Protein AF-A0A9E6C9Y9-F1 (afdb_monomer_lite)

Radius of gyration: 12.96 Å; chains: 1; bounding box: 22×22×35 Å

Sequence (63 aa):
MKMQEIRQLDDADLLEQIRNLKKKYEQLKILHKVQPLENPLELRELRRTIARLLTEKNARGLK

pLDDT: mean 88.26, std 5.33, range [65.69, 94.44]

Structure (mmCIF, N/CA/C/O backbone):
data_AF-A0A9E6C9Y9-F1
#
_entry.id   AF-A0A9E6C9Y9-F1
#
loop_
_atom_site.group_PDB
_atom_site.id
_atom_site.type_symbol
_atom_site.label_atom_id
_atom_site.label_alt_id
_atom_site.label_comp_id
_atom_site.label_asym_id
_atom_site.label_entity_id
_atom_site.label_seq_id
_atom_site.pdbx_PDB_ins_code
_atom_site.Cartn_x
_atom_site.Cartn_y
_atom_site.Cartn_z
_atom_site.occupancy
_atom_site.B_iso_or_equiv
_atom_site.auth_seq_id
_atom_site.auth_comp_id
_atom_site.auth_asym_id
_atom_site.auth_atom_id
_atom_site.pdbx_PDB_model_num
ATOM 1 N N . MET A 1 1 ? 2.057 -9.607 3.601 1.00 72.25 1 MET A N 1
ATOM 2 C CA . MET A 1 1 ? 1.582 -9.477 4.996 1.00 72.25 1 MET A CA 1
ATOM 3 C C . MET A 1 1 ? 0.158 -9.962 5.151 1.00 72.25 1 MET A C 1
ATOM 5 O O . MET A 1 1 ? -0.715 -9.584 4.356 1.00 72.25 1 MET A O 1
ATOM 9 N N . LYS A 1 2 ? -0.059 -10.805 6.160 1.00 82.19 2 LYS A N 1
ATOM 10 C CA . LYS A 1 2 ? -1.391 -11.218 6.616 1.00 82.19 2 LYS A CA 1
ATOM 11 C C . LYS A 1 2 ? -1.966 -10.142 7.540 1.00 82.19 2 LYS A C 1
ATOM 13 O O . LYS A 1 2 ? -1.231 -9.395 8.169 1.00 82.19 2 LYS A O 1
ATOM 18 N N . MET A 1 3 ? -3.292 -10.057 7.627 1.00 78.06 3 MET A N 1
ATOM 19 C CA . MET A 1 3 ? -3.950 -9.033 8.455 1.00 78.06 3 MET A CA 1
ATOM 20 C C . MET A 1 3 ? -3.639 -9.192 9.952 1.00 78.06 3 MET A C 1
ATOM 22 O O . MET A 1 3 ? -3.601 -8.211 10.680 1.00 78.06 3 MET A O 1
ATOM 26 N N . GLN A 1 4 ? -3.390 -10.424 10.402 1.00 83.19 4 GLN A N 1
ATOM 27 C CA . GLN A 1 4 ? -3.035 -10.722 11.792 1.00 83.19 4 GLN A CA 1
ATOM 28 C C . GLN A 1 4 ? -1.715 -10.058 12.208 1.00 83.19 4 GLN A C 1
ATOM 30 O O . GLN A 1 4 ? -1.654 -9.476 13.281 1.00 83.19 4 GLN A O 1
ATOM 35 N N . GLU A 1 5 ? -0.707 -10.080 11.334 1.00 82.31 5 GLU A N 1
ATOM 36 C CA . GLU A 1 5 ? 0.589 -9.420 11.559 1.00 82.31 5 GLU A CA 1
ATOM 37 C C . GLU A 1 5 ? 0.416 -7.898 11.650 1.00 82.31 5 GLU A C 1
ATOM 39 O O . GLU A 1 5 ? 0.985 -7.253 12.518 1.00 82.31 5 GLU A O 1
ATOM 44 N N . ILE A 1 6 ? -0.431 -7.327 10.786 1.00 80.50 6 ILE A N 1
ATOM 45 C CA . ILE A 1 6 ? -0.690 -5.881 10.738 1.00 80.50 6 ILE A CA 1
ATOM 46 C C . ILE A 1 6 ? -1.364 -5.385 12.025 1.00 80.50 6 ILE A C 1
ATOM 48 O O . ILE A 1 6 ? -1.070 -4.289 12.491 1.00 80.50 6 ILE A O 1
ATOM 52 N N . ARG A 1 7 ? -2.237 -6.198 12.627 1.00 82.62 7 ARG A N 1
ATOM 53 C CA . ARG A 1 7 ? -2.914 -5.858 13.887 1.00 82.62 7 ARG A CA 1
ATOM 54 C C . ARG A 1 7 ? -1.989 -5.853 15.101 1.00 82.62 7 ARG A C 1
ATOM 56 O O . ARG A 1 7 ? -2.319 -5.198 16.079 1.00 82.62 7 ARG A O 1
ATOM 63 N N . GLN A 1 8 ? -0.872 -6.574 15.045 1.00 85.44 8 GLN A N 1
ATOM 64 C CA . GLN A 1 8 ? 0.107 -6.637 16.134 1.00 85.44 8 GLN A CA 1
ATOM 65 C C . GLN A 1 8 ? 1.093 -5.461 16.125 1.00 85.44 8 GLN A C 1
ATOM 67 O O . GLN A 1 8 ? 1.868 -5.330 17.063 1.00 85.44 8 GLN A O 1
ATOM 72 N N . LEU A 1 9 ? 1.082 -4.628 15.079 1.00 83.88 9 LEU A N 1
ATOM 73 C CA . LEU A 1 9 ? 1.940 -3.448 14.989 1.00 83.88 9 LEU A CA 1
ATOM 74 C C . LEU A 1 9 ? 1.434 -2.322 15.890 1.00 83.88 9 LEU A C 1
ATOM 76 O O . LEU A 1 9 ? 0.220 -2.104 15.989 1.00 83.88 9 LEU A O 1
ATOM 80 N N . ASP A 1 10 ? 2.370 -1.553 16.438 1.00 88.25 10 ASP A N 1
ATOM 81 C CA . ASP A 1 10 ? 2.089 -0.295 17.124 1.00 88.25 10 ASP A CA 1
ATOM 82 C C . ASP A 1 10 ? 1.648 0.797 16.138 1.00 88.25 10 ASP A C 1
ATOM 84 O O . ASP A 1 10 ? 1.921 0.745 14.935 1.00 88.25 10 ASP A O 1
ATOM 88 N N . ASP A 1 11 ? 0.952 1.817 16.641 1.00 87.31 11 ASP A N 1
ATOM 89 C CA . ASP A 1 11 ? 0.406 2.900 15.810 1.00 87.31 11 ASP A CA 1
ATOM 90 C C . ASP A 1 11 ? 1.500 3.709 15.096 1.00 87.31 11 ASP A C 1
ATOM 92 O O . ASP A 1 11 ? 1.327 4.122 13.944 1.00 87.31 11 ASP A O 1
ATOM 96 N N . ALA A 1 12 ? 2.642 3.910 15.760 1.00 87.19 12 ALA A N 1
ATOM 97 C CA . ALA A 1 12 ? 3.797 4.598 15.188 1.00 87.19 12 ALA A CA 1
ATOM 98 C C . ALA A 1 12 ? 4.406 3.793 14.027 1.00 87.19 12 ALA A C 1
ATOM 100 O O . ALA A 1 12 ? 4.562 4.321 12.920 1.00 87.19 12 ALA A O 1
ATOM 101 N N . ASP A 1 13 ? 4.643 2.500 14.252 1.00 87.50 13 ASP A N 1
ATOM 102 C CA . ASP A 1 13 ? 5.202 1.582 13.258 1.00 87.50 13 ASP A CA 1
ATOM 103 C C . ASP A 1 13 ? 4.271 1.414 12.055 1.00 87.50 13 ASP A C 1
ATOM 105 O O . ASP A 1 13 ? 4.716 1.383 10.904 1.00 87.50 13 ASP A O 1
ATOM 109 N N . LEU A 1 14 ? 2.957 1.364 12.296 1.00 88.06 14 LEU A N 1
ATOM 110 C CA . LEU A 1 14 ? 1.942 1.305 11.248 1.00 88.06 14 LEU A CA 1
ATOM 111 C C . LEU A 1 14 ? 2.034 2.525 10.319 1.00 88.06 14 LEU A C 1
ATOM 113 O O . LEU A 1 14 ? 2.041 2.384 9.090 1.00 88.06 14 LEU A O 1
ATOM 117 N N . LEU A 1 15 ? 2.125 3.732 10.885 1.00 88.62 15 LEU A N 1
ATOM 118 C CA . LEU A 1 15 ? 2.241 4.971 10.112 1.00 88.62 15 LEU A CA 1
ATOM 119 C C . LEU A 1 15 ? 3.566 5.052 9.349 1.00 88.62 15 LEU A C 1
ATOM 121 O O . LEU A 1 15 ? 3.581 5.497 8.193 1.00 88.62 15 LEU A O 1
ATOM 125 N N . GLU A 1 16 ? 4.662 4.610 9.959 1.00 92.00 16 GLU A N 1
ATOM 126 C CA . GLU A 1 16 ? 5.972 4.583 9.317 1.00 92.00 16 GLU A CA 1
ATOM 127 C C . GLU A 1 16 ? 6.001 3.599 8.139 1.00 92.00 16 GLU A C 1
ATOM 129 O O . GLU A 1 16 ? 6.385 3.970 7.023 1.00 92.00 16 GLU A O 1
ATOM 134 N N . GLN A 1 17 ? 5.488 2.380 8.327 1.00 90.44 17 GLN A N 1
ATOM 135 C CA . GLN A 1 17 ? 5.390 1.386 7.258 1.00 90.44 17 GLN A CA 1
ATOM 136 C C . GLN A 1 17 ? 4.534 1.876 6.089 1.00 90.44 17 GLN A C 1
ATOM 138 O O . GLN A 1 17 ? 4.913 1.683 4.931 1.00 90.44 17 GLN A O 1
ATOM 143 N N . ILE A 1 18 ? 3.413 2.558 6.355 1.00 91.19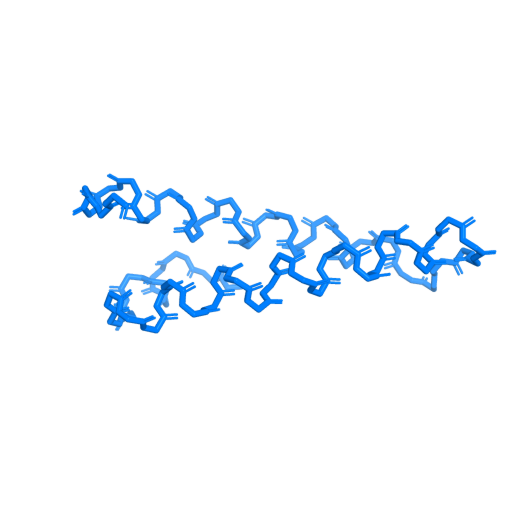 18 ILE A N 1
ATOM 144 C CA . ILE A 1 18 ? 2.583 3.153 5.297 1.00 91.19 18 ILE A CA 1
ATOM 145 C C . ILE A 1 18 ? 3.398 4.154 4.471 1.00 91.19 18 ILE A C 1
ATOM 147 O O . ILE A 1 18 ? 3.323 4.133 3.238 1.00 91.19 18 ILE A O 1
ATOM 151 N N . ARG A 1 19 ? 4.177 5.028 5.119 1.00 93.00 19 ARG A N 1
ATOM 152 C CA . ARG A 1 19 ? 5.016 6.021 4.426 1.00 93.00 19 ARG A CA 1
ATOM 153 C C . ARG A 1 19 ? 6.104 5.345 3.596 1.00 93.00 19 ARG A C 1
ATOM 155 O O . ARG A 1 19 ? 6.260 5.678 2.420 1.00 93.00 19 ARG A O 1
ATOM 162 N N . ASN A 1 20 ? 6.805 4.376 4.175 1.00 93.88 20 ASN A N 1
ATOM 163 C CA . ASN A 1 20 ? 7.900 3.666 3.515 1.00 93.88 20 ASN A CA 1
ATOM 164 C C . ASN A 1 20 ? 7.404 2.867 2.302 1.00 93.88 20 ASN A C 1
ATOM 166 O O . ASN A 1 20 ? 7.962 2.977 1.208 1.00 93.88 20 ASN A O 1
ATOM 170 N N . LEU A 1 21 ? 6.299 2.132 2.450 1.00 92.81 21 LEU A N 1
ATOM 171 C CA . LEU A 1 21 ? 5.722 1.348 1.358 1.00 92.81 21 LEU A CA 1
ATOM 172 C C . LEU A 1 21 ? 5.121 2.223 0.256 1.00 92.81 21 LEU A C 1
ATOM 174 O O . LEU A 1 21 ? 5.243 1.867 -0.915 1.00 92.81 21 LEU A O 1
ATOM 178 N N . LYS A 1 22 ? 4.524 3.378 0.584 1.00 93.38 22 LYS A N 1
ATOM 179 C CA . LYS A 1 22 ? 4.068 4.340 -0.433 1.00 93.38 22 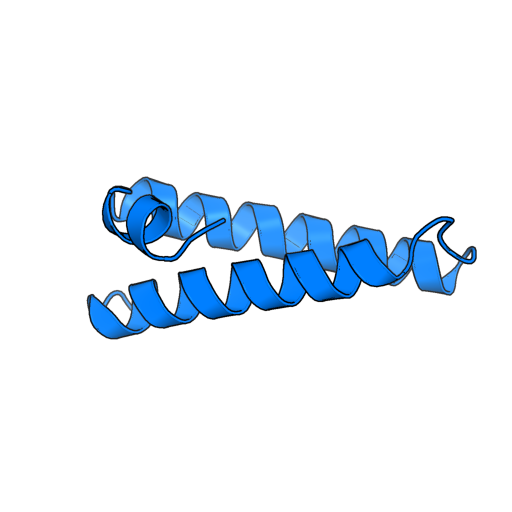LYS A CA 1
ATOM 180 C C . LYS A 1 22 ? 5.228 4.879 -1.268 1.00 93.38 22 LYS A C 1
ATOM 182 O O . LYS A 1 22 ? 5.136 4.852 -2.491 1.00 93.38 22 LYS A O 1
ATOM 187 N N . LYS A 1 23 ? 6.332 5.289 -0.633 1.00 94.44 23 LYS A N 1
ATOM 188 C CA . LYS A 1 23 ? 7.538 5.736 -1.354 1.00 94.44 23 LYS A CA 1
ATOM 189 C C . LYS A 1 23 ? 8.086 4.635 -2.261 1.00 94.44 23 LYS A C 1
ATOM 191 O O . LYS A 1 23 ? 8.335 4.878 -3.440 1.00 94.44 23 LYS A O 1
ATOM 196 N N . LYS A 1 24 ? 8.193 3.406 -1.742 1.00 92.69 24 LYS A N 1
ATOM 197 C CA . LYS A 1 24 ? 8.633 2.241 -2.523 1.00 92.69 24 LYS A CA 1
ATOM 198 C C . LYS A 1 24 ? 7.706 1.966 -3.714 1.00 92.69 24 LYS A C 1
ATOM 200 O O . LYS A 1 24 ? 8.186 1.682 -4.807 1.00 92.69 24 LYS A O 1
ATOM 205 N N . TYR A 1 25 ? 6.389 2.085 -3.529 1.00 93.25 25 TYR A N 1
ATOM 206 C CA . TYR A 1 25 ? 5.413 1.922 -4.609 1.00 93.25 25 TYR A CA 1
ATOM 207 C C . TYR A 1 25 ? 5.616 2.945 -5.727 1.00 93.25 25 TYR A C 1
ATOM 209 O O . TYR A 1 25 ? 5.600 2.585 -6.901 1.00 93.25 25 TYR A O 1
ATOM 217 N N . GLU A 1 26 ? 5.796 4.217 -5.371 1.00 93.12 26 GLU A N 1
ATOM 218 C CA . GLU A 1 26 ? 5.991 5.293 -6.343 1.00 93.12 26 GLU A CA 1
ATOM 219 C C . GLU A 1 26 ? 7.289 5.117 -7.127 1.00 93.12 26 GLU A C 1
ATOM 221 O O . GLU A 1 26 ? 7.267 5.197 -8.354 1.00 93.12 26 GLU A O 1
ATOM 226 N N . GLN A 1 27 ? 8.385 4.781 -6.443 1.00 91.38 27 GLN A N 1
ATOM 227 C CA . GLN A 1 27 ? 9.665 4.479 -7.085 1.00 91.38 27 GLN A CA 1
ATOM 228 C C . GLN A 1 27 ? 9.541 3.314 -8.072 1.00 91.38 27 GLN A C 1
ATOM 230 O O . GLN A 1 27 ? 9.929 3.453 -9.229 1.00 91.38 27 GLN A O 1
ATOM 235 N N . LEU A 1 28 ? 8.931 2.197 -7.659 1.00 90.75 28 LEU A N 1
ATOM 236 C CA . LEU A 1 28 ? 8.727 1.039 -8.535 1.00 90.75 28 LEU A CA 1
ATOM 237 C C . LEU A 1 28 ? 7.794 1.352 -9.708 1.00 90.75 28 LEU A C 1
ATOM 239 O O . LEU A 1 28 ? 7.999 0.851 -10.808 1.00 90.75 28 LEU A O 1
ATOM 243 N N . LYS A 1 29 ? 6.780 2.198 -9.506 1.00 91.00 29 LYS A N 1
ATOM 244 C CA . LYS A 1 29 ? 5.873 2.630 -10.576 1.00 91.00 29 LYS A CA 1
ATOM 245 C C . LYS A 1 29 ? 6.593 3.494 -11.614 1.00 91.00 29 LYS A C 1
ATOM 247 O O . LYS A 1 29 ? 6.308 3.364 -12.803 1.00 91.00 29 LYS A O 1
ATOM 252 N N . ILE A 1 30 ? 7.489 4.378 -11.173 1.00 91.06 30 ILE A N 1
ATOM 253 C CA . ILE A 1 30 ? 8.329 5.187 -12.064 1.00 91.06 30 ILE A CA 1
ATOM 254 C C . ILE A 1 30 ? 9.308 4.279 -12.805 1.00 91.06 30 ILE A C 1
ATOM 256 O O . ILE A 1 30 ? 9.369 4.343 -14.029 1.00 91.06 30 ILE A O 1
ATOM 260 N N . LEU A 1 31 ? 9.994 3.384 -12.090 1.00 90.25 31 LEU A N 1
ATOM 261 C CA . LEU A 1 31 ? 10.915 2.419 -12.684 1.00 90.25 31 LEU A CA 1
ATOM 262 C C . LEU A 1 31 ? 10.215 1.577 -13.756 1.00 90.25 31 LEU A C 1
ATOM 264 O O . LEU A 1 31 ? 10.704 1.522 -14.873 1.00 90.25 31 LEU A O 1
ATOM 268 N N . HIS A 1 32 ? 9.024 1.041 -13.462 1.00 89.50 32 HIS A N 1
ATOM 269 C CA . HIS A 1 32 ? 8.219 0.261 -14.409 1.00 89.50 32 HIS A CA 1
ATOM 270 C C . HIS A 1 32 ? 7.828 1.026 -15.680 1.00 89.50 32 HIS A C 1
ATOM 272 O O . HIS A 1 32 ? 7.652 0.433 -16.741 1.00 89.50 32 HIS A O 1
ATOM 278 N N . LYS A 1 33 ? 7.645 2.348 -15.570 1.00 88.06 33 LYS A N 1
ATOM 279 C CA . LYS A 1 33 ? 7.362 3.216 -16.719 1.00 88.06 33 LYS A CA 1
ATOM 280 C C . LYS A 1 33 ? 8.587 3.425 -17.605 1.00 88.06 33 LYS A C 1
ATOM 282 O O . LYS A 1 33 ? 8.416 3.618 -18.802 1.00 88.06 33 LYS A O 1
ATOM 287 N N . VAL A 1 34 ? 9.781 3.453 -17.015 1.00 91.38 34 VAL A N 1
ATOM 288 C CA . VAL A 1 34 ? 11.047 3.654 -17.735 1.00 91.38 34 VAL A CA 1
ATOM 289 C C . VAL A 1 34 ? 11.530 2.340 -18.343 1.00 91.38 34 VAL A C 1
ATOM 291 O O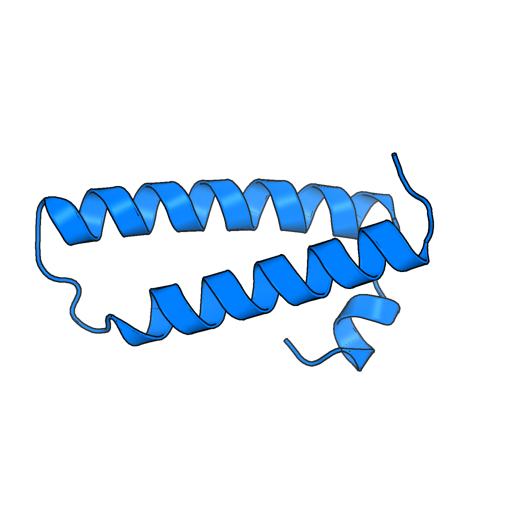 . VAL A 1 34 ? 11.948 2.309 -19.496 1.00 91.38 34 VAL A O 1
ATOM 294 N N . GLN A 1 35 ? 11.437 1.254 -17.582 1.00 87.38 35 GLN A N 1
ATOM 295 C CA . GLN A 1 35 ? 11.838 -0.085 -17.979 1.00 87.38 35 GLN A CA 1
ATOM 296 C C . GLN A 1 35 ? 10.793 -1.093 -17.488 1.00 87.38 35 GLN A C 1
ATOM 298 O O . GLN A 1 35 ? 10.388 -1.031 -16.325 1.00 87.38 35 GLN A O 1
ATOM 303 N N . PRO A 1 36 ? 10.363 -2.055 -18.323 1.00 85.25 36 PRO A N 1
ATOM 304 C CA . PRO A 1 36 ? 9.487 -3.121 -17.860 1.00 85.25 36 PRO A CA 1
ATOM 305 C C . PRO A 1 36 ? 10.148 -3.867 -16.695 1.00 85.25 36 PRO A C 1
ATOM 307 O O . PRO A 1 36 ? 11.304 -4.275 -16.768 1.00 85.25 36 PRO A O 1
ATOM 310 N N . LEU A 1 37 ? 9.397 -4.015 -15.603 1.00 81.25 37 LEU A N 1
ATOM 311 C CA . LEU A 1 37 ? 9.855 -4.751 -14.427 1.00 81.25 37 LEU A CA 1
ATOM 312 C C . LEU A 1 37 ? 9.851 -6.241 -14.752 1.00 81.25 37 LEU A C 1
ATOM 314 O O . LEU A 1 37 ? 8.908 -6.718 -15.384 1.00 81.25 37 LEU A O 1
ATOM 318 N N . GLU A 1 38 ? 10.836 -6.969 -14.231 1.00 81.69 38 GLU A N 1
ATOM 319 C CA . GLU A 1 38 ? 10.897 -8.431 -14.336 1.00 81.69 38 GLU A CA 1
ATOM 320 C 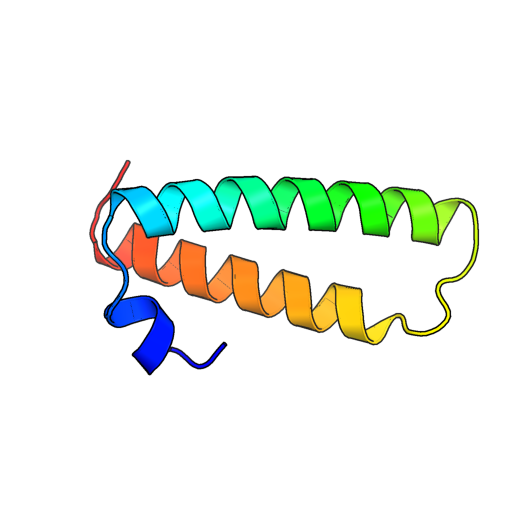C . GLU A 1 38 ? 9.646 -9.095 -13.750 1.00 81.69 38 GLU A C 1
ATOM 322 O O . GLU A 1 38 ? 9.143 -10.073 -14.299 1.00 81.69 38 GLU A O 1
ATOM 327 N N . ASN A 1 39 ? 9.091 -8.522 -12.673 1.00 86.25 39 ASN A N 1
ATOM 328 C CA . ASN A 1 39 ? 7.873 -9.024 -12.053 1.00 86.25 39 ASN A CA 1
ATOM 329 C C . ASN A 1 39 ? 6.846 -7.917 -11.727 1.00 86.25 39 ASN A C 1
ATOM 331 O O . ASN A 1 39 ? 6.851 -7.333 -10.640 1.00 86.25 39 ASN A O 1
ATOM 335 N N . PRO A 1 40 ? 5.876 -7.662 -12.622 1.00 86.94 40 PRO A N 1
ATOM 336 C CA . PRO A 1 40 ? 4.790 -6.710 -12.379 1.00 86.94 40 PRO A CA 1
ATOM 337 C C . PRO A 1 40 ? 3.857 -7.093 -11.215 1.00 86.94 40 PRO A C 1
ATOM 339 O O . PRO A 1 40 ? 3.113 -6.239 -10.718 1.00 86.94 40 PRO A O 1
ATOM 342 N N . LEU A 1 41 ? 3.860 -8.356 -10.762 1.00 90.12 41 LEU A N 1
ATOM 343 C CA . LEU A 1 41 ? 3.019 -8.793 -9.643 1.00 90.12 41 LEU A CA 1
ATOM 344 C C . LEU A 1 41 ? 3.438 -8.138 -8.326 1.00 90.12 41 LEU A C 1
ATOM 346 O O . LEU A 1 41 ? 2.570 -7.877 -7.492 1.00 90.12 41 LEU A O 1
ATOM 350 N N . GLU A 1 42 ? 4.708 -7.769 -8.171 1.00 87.88 42 GLU A N 1
ATOM 351 C CA . GLU A 1 42 ? 5.196 -7.082 -6.973 1.00 87.88 42 GLU A CA 1
ATOM 352 C C . GLU A 1 42 ? 4.458 -5.761 -6.737 1.00 87.88 42 GLU A C 1
ATOM 354 O O . GLU A 1 42 ? 4.022 -5.476 -5.622 1.00 87.88 42 GLU A O 1
ATOM 359 N N . LEU A 1 43 ? 4.194 -4.986 -7.797 1.00 89.56 43 LEU A N 1
ATOM 360 C CA . LEU A 1 43 ? 3.399 -3.755 -7.709 1.00 89.56 43 LEU A CA 1
ATOM 361 C C . LEU A 1 43 ? 1.979 -4.025 -7.202 1.00 89.56 43 LEU A C 1
ATOM 363 O O . LEU A 1 43 ? 1.398 -3.199 -6.492 1.00 89.56 43 LEU A O 1
ATOM 367 N N . ARG A 1 44 ? 1.385 -5.163 -7.571 1.00 91.62 44 ARG A N 1
ATOM 368 C CA . ARG A 1 44 ? 0.047 -5.559 -7.114 1.00 91.62 44 ARG A CA 1
ATOM 369 C C . ARG A 1 44 ? 0.069 -5.983 -5.647 1.00 91.62 44 ARG A C 1
ATOM 371 O O . ARG A 1 44 ? -0.834 -5.601 -4.900 1.00 91.62 44 ARG A O 1
ATOM 378 N N . GLU A 1 45 ? 1.074 -6.742 -5.227 1.00 91.50 45 GLU A N 1
ATOM 379 C CA . GLU A 1 45 ? 1.232 -7.169 -3.834 1.00 91.50 45 GLU A CA 1
ATOM 380 C C . GLU A 1 45 ? 1.511 -5.997 -2.894 1.00 91.50 45 GLU A C 1
ATOM 382 O O . GLU A 1 45 ? 0.883 -5.884 -1.834 1.00 91.50 45 GLU A O 1
ATOM 387 N N . LEU A 1 46 ? 2.377 -5.074 -3.314 1.00 91.62 46 LEU A N 1
ATOM 388 C CA . LEU A 1 46 ? 2.690 -3.869 -2.558 1.00 91.62 46 LEU A CA 1
ATOM 389 C C . LEU A 1 46 ? 1.433 -3.005 -2.375 1.00 91.62 46 LEU A C 1
ATOM 391 O O . LEU A 1 46 ? 1.115 -2.590 -1.262 1.00 91.62 46 LEU A O 1
ATOM 395 N N . ARG A 1 47 ? 0.645 -2.823 -3.445 1.00 93.06 47 ARG A N 1
ATOM 396 C CA . ARG A 1 47 ? -0.621 -2.070 -3.411 1.00 93.06 47 ARG A CA 1
ATOM 397 C C . ARG A 1 47 ? -1.644 -2.698 -2.463 1.00 93.06 47 ARG A C 1
ATOM 399 O O . ARG A 1 47 ? -2.295 -1.986 -1.702 1.00 93.06 47 ARG A O 1
ATOM 406 N N . ARG A 1 48 ? -1.763 -4.031 -2.471 1.00 93.31 48 ARG A N 1
ATOM 407 C CA . ARG A 1 48 ? -2.621 -4.775 -1.531 1.00 93.31 48 ARG A CA 1
ATOM 408 C C . ARG A 1 48 ? -2.162 -4.607 -0.087 1.00 93.31 48 ARG A C 1
ATOM 410 O O . ARG A 1 48 ? -2.999 -4.458 0.796 1.00 93.31 48 ARG A O 1
ATOM 417 N N . THR A 1 49 ? -0.855 -4.622 0.150 1.00 92.44 49 THR A N 1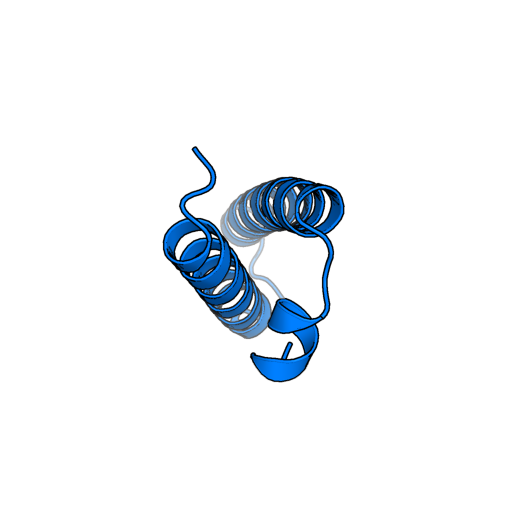
ATOM 418 C CA . THR A 1 49 ? -0.289 -4.443 1.492 1.00 92.44 49 THR A CA 1
ATOM 419 C C . THR A 1 49 ? -0.567 -3.034 2.016 1.00 92.44 49 THR A C 1
ATOM 421 O O . THR A 1 49 ? -1.097 -2.898 3.114 1.00 92.44 49 THR A O 1
ATOM 424 N N . ILE A 1 50 ? -0.352 -1.998 1.197 1.00 92.69 50 ILE A N 1
ATOM 425 C CA . ILE A 1 50 ? -0.691 -0.606 1.541 1.00 92.69 50 ILE A CA 1
ATOM 426 C C . ILE A 1 50 ? -2.184 -0.467 1.868 1.00 92.69 50 ILE A C 1
ATOM 428 O O . ILE A 1 50 ? -2.533 0.157 2.866 1.00 92.69 50 ILE A O 1
ATOM 432 N N . ALA A 1 51 ? -3.070 -1.072 1.071 1.00 93.38 51 ALA A N 1
ATOM 433 C CA . ALA A 1 51 ? -4.510 -1.021 1.323 1.00 93.38 51 ALA A CA 1
ATOM 434 C C . ALA A 1 51 ? -4.895 -1.656 2.671 1.00 93.38 51 ALA A C 1
ATOM 436 O O . ALA A 1 51 ? -5.728 -1.106 3.389 1.00 93.38 51 ALA A O 1
ATOM 437 N N . ARG A 1 52 ? -4.267 -2.776 3.051 1.00 92.50 52 ARG A N 1
ATOM 438 C CA . ARG A 1 52 ? -4.500 -3.416 4.357 1.00 92.50 52 ARG A CA 1
ATOM 439 C C . ARG A 1 52 ? -4.036 -2.532 5.514 1.00 92.50 52 ARG A C 1
ATOM 441 O O . ARG A 1 52 ? -4.795 -2.351 6.457 1.00 92.50 52 ARG A O 1
ATOM 448 N N . LEU A 1 53 ? -2.854 -1.924 5.405 1.00 90.19 53 LEU A N 1
ATOM 449 C CA . LEU A 1 53 ? -2.336 -1.001 6.423 1.00 90.19 53 LEU A CA 1
ATOM 450 C C . LEU A 1 53 ? -3.218 0.249 6.571 1.00 90.19 53 LEU A C 1
ATOM 452 O O . LEU A 1 53 ? -3.505 0.676 7.681 1.00 90.19 53 LEU A O 1
ATOM 456 N N . LEU A 1 54 ? -3.705 0.813 5.460 1.00 90.62 54 LEU A N 1
ATOM 457 C CA . LEU A 1 54 ? -4.654 1.933 5.489 1.00 90.62 54 LEU A CA 1
ATOM 458 C C . LEU A 1 54 ? -6.006 1.536 6.094 1.00 90.62 54 LEU A C 1
ATOM 460 O O . LEU A 1 54 ? -6.630 2.343 6.777 1.00 90.62 54 LEU A O 1
ATOM 464 N N . THR A 1 55 ? -6.451 0.300 5.857 1.00 92.56 55 THR A N 1
ATOM 465 C CA . THR A 1 55 ? -7.677 -0.230 6.470 1.00 92.56 55 THR A CA 1
ATOM 466 C C . THR A 1 55 ? -7.525 -0.310 7.984 1.00 92.56 55 THR A C 1
ATOM 468 O O . THR A 1 55 ? -8.410 0.140 8.701 1.00 92.56 55 THR A O 1
ATOM 471 N N . GLU A 1 56 ? -6.389 -0.819 8.464 1.00 89.50 56 GLU A N 1
ATOM 472 C CA . GLU A 1 56 ? -6.081 -0.860 9.895 1.00 89.50 56 GLU A CA 1
ATOM 473 C C . GLU A 1 56 ? -5.972 0.554 10.484 1.00 89.50 56 GLU A C 1
ATOM 475 O O . GLU A 1 56 ? -6.589 0.833 11.507 1.00 89.50 56 GLU A O 1
ATOM 480 N N . LYS A 1 57 ? -5.291 1.484 9.797 1.00 90.94 57 LYS A N 1
ATOM 481 C CA . LYS A 1 57 ? -5.219 2.898 10.206 1.00 90.94 57 LYS A CA 1
ATOM 482 C C . LYS A 1 57 ? -6.620 3.489 10.418 1.00 90.94 57 LYS A C 1
ATOM 484 O O . LYS A 1 57 ? -6.874 4.124 11.439 1.00 90.94 57 LYS A O 1
ATOM 489 N N . ASN A 1 58 ? -7.526 3.261 9.465 1.00 90.50 58 ASN A N 1
ATOM 490 C CA . ASN A 1 58 ? -8.906 3.735 9.552 1.00 90.50 58 ASN A CA 1
ATOM 491 C C . ASN A 1 58 ? -9.685 3.039 10.675 1.00 90.50 58 ASN A C 1
ATOM 493 O O . ASN A 1 58 ? -10.445 3.701 11.375 1.00 90.50 58 ASN A O 1
ATOM 497 N N . ALA A 1 59 ? -9.487 1.731 10.871 1.00 89.94 59 ALA A N 1
ATOM 498 C CA . ALA A 1 59 ? -10.125 0.976 11.949 1.00 89.94 59 ALA A CA 1
ATOM 499 C C . ALA A 1 59 ? -9.715 1.490 13.340 1.00 89.94 59 ALA A C 1
ATOM 501 O O . ALA A 1 59 ? -10.545 1.528 14.243 1.00 89.94 59 ALA A O 1
ATOM 502 N N . ARG A 1 60 ? -8.463 1.940 13.491 1.00 87.50 60 ARG A N 1
ATOM 503 C CA . ARG A 1 60 ? -7.942 2.558 14.720 1.00 87.50 60 ARG A CA 1
ATOM 504 C C . ARG A 1 60 ? -8.336 4.032 14.889 1.00 87.50 60 ARG A C 1
ATOM 506 O O . ARG A 1 60 ? -8.058 4.621 15.925 1.00 87.50 60 ARG A O 1
ATOM 513 N N . GLY A 1 61 ? -8.970 4.650 13.888 1.00 84.56 61 GLY A N 1
ATOM 514 C CA . GLY A 1 61 ? -9.369 6.062 13.938 1.00 84.56 61 GLY A CA 1
ATOM 515 C C . GLY A 1 61 ? -8.196 7.051 13.940 1.00 84.56 61 GLY A C 1
ATOM 516 O O . GLY A 1 61 ? -8.379 8.222 14.276 1.00 84.56 61 GLY A O 1
ATOM 517 N N . LEU A 1 62 ? -6.998 6.599 13.559 1.00 79.06 6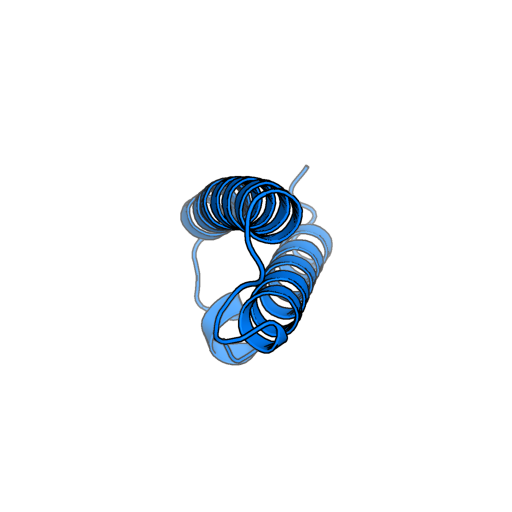2 LEU A N 1
ATOM 518 C CA . LEU A 1 62 ? -5.794 7.425 13.505 1.00 79.06 62 LEU A CA 1
ATOM 519 C C . LEU A 1 62 ? -5.922 8.420 12.344 1.00 79.06 62 LEU A C 1
ATOM 521 O O . LEU A 1 62 ? -6.051 8.008 11.187 1.00 79.06 62 LEU A O 1
ATOM 525 N N . LYS A 1 63 ? -5.894 9.725 12.637 1.00 65.69 63 LYS A N 1
ATOM 526 C CA . LYS A 1 63 ? -5.924 10.789 11.617 1.00 65.69 63 LYS A CA 1
ATOM 527 C C . LYS A 1 63 ? -4.553 10.970 10.968 1.00 65.69 63 LYS A C 1
ATOM 529 O O . LYS A 1 63 ? -3.552 11.098 11.697 1.00 65.69 63 LYS A O 1
#

Secondary structure (DSSP, 8-state):
--HHHHHTS-HHHHHHHHHHHHHHHHHHHHHHHHS--S-THHHHHHHHHHHHHHHHHHHTT--

Foldseek 3Di:
DDLVVLLPDDPVVLVVVLVVLVVVLVVVVVVCVVPNDPDPVVNVVSVVVSVSSVVVCVVVVPD